Protein AF-A0A7V6ZPG1-F1 (afdb_monomer_lite)

Foldseek 3Di:
DCQQVPHPAPVRVCVVVVHDSVVVQVVVVVVQWHQDGVRRDIDHRD

Secondary structure (DSSP, 8-state):
-HHHHH-SSHHHHHHHHT--HHHHHHHHHHTTEEEETTTTEEEE--

Radius of gyration: 10.17 Å; chains: 1; bounding box: 21×19×25 Å

Sequence (46 aa):
MKLRDYYSSLEDLCENMGINRQKLEDKLAQVGYRYNKDTNQFISVI

pLDDT: mean 87.47, std 8.15, range [57.31, 93.69]

Structure (mmCIF, N/CA/C/O backbone):
data_AF-A0A7V6ZPG1-F1
#
_entry.id   AF-A0A7V6ZPG1-F1
#
loop_
_atom_site.group_PDB
_atom_site.id
_atom_site.type_symbol
_atom_site.label_atom_id
_atom_site.label_alt_id
_atom_site.label_comp_id
_atom_site.label_asym_id
_atom_site.label_entity_id
_atom_site.label_seq_id
_atom_site.pdbx_PDB_ins_code
_atom_site.Cartn_x
_atom_site.Cartn_y
_atom_site.Cartn_z
_atom_site.occupancy
_atom_site.B_iso_or_equiv
_atom_site.auth_seq_id
_atom_site.auth_comp_id
_atom_site.auth_asym_id
_atom_site.auth_atom_id
_atom_site.pdbx_PDB_model_num
ATOM 1 N N . MET A 1 1 ? -0.775 11.985 -6.905 1.00 57.31 1 MET A N 1
ATOM 2 C CA . MET A 1 1 ? 0.452 11.244 -6.556 1.00 57.31 1 MET A CA 1
ATOM 3 C C . MET A 1 1 ? 0.870 11.579 -5.120 1.00 57.31 1 MET A C 1
ATOM 5 O O . MET A 1 1 ? 1.884 12.207 -4.914 1.00 57.31 1 MET A O 1
ATOM 9 N N . LYS A 1 2 ? 0.073 11.241 -4.092 1.00 61.03 2 LYS A N 1
ATOM 10 C CA . LYS A 1 2 ? 0.441 11.610 -2.706 1.00 61.03 2 LYS A CA 1
ATOM 11 C C . LYS A 1 2 ? 1.407 10.617 -2.050 1.00 61.03 2 LYS A C 1
ATOM 13 O O . LYS A 1 2 ? 2.196 11.018 -1.217 1.00 61.03 2 LYS A O 1
ATOM 18 N N . LEU A 1 3 ? 1.359 9.342 -2.441 1.00 70.19 3 LEU A N 1
ATOM 19 C CA . LEU A 1 3 ? 2.186 8.297 -1.834 1.00 70.19 3 LEU A CA 1
ATOM 20 C C . LEU A 1 3 ? 3.676 8.472 -2.163 1.00 70.19 3 LEU A C 1
ATOM 22 O O . LEU A 1 3 ? 4.479 8.610 -1.257 1.00 70.19 3 LEU A O 1
ATOM 26 N N . ARG A 1 4 ? 4.030 8.518 -3.453 1.00 72.38 4 ARG A N 1
ATOM 27 C CA . ARG A 1 4 ? 5.429 8.595 -3.901 1.00 72.38 4 ARG A CA 1
ATOM 28 C C . ARG A 1 4 ? 6.087 9.945 -3.603 1.00 72.38 4 ARG A C 1
ATOM 30 O O . ARG A 1 4 ? 7.266 9.970 -3.286 1.00 72.38 4 ARG A O 1
ATOM 37 N N . ASP A 1 5 ? 5.344 11.041 -3.730 1.00 79.38 5 ASP A N 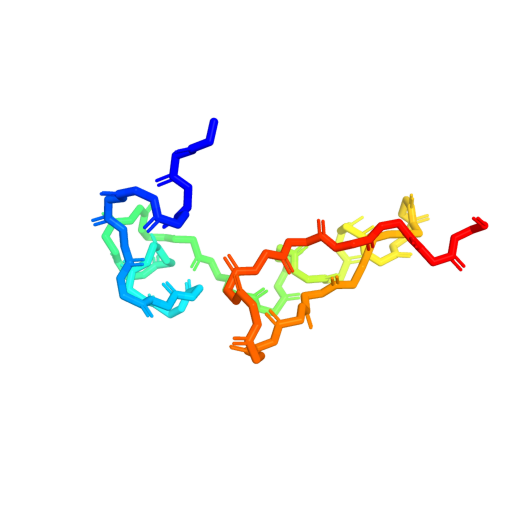1
ATOM 38 C CA . ASP A 1 5 ? 5.909 12.387 -3.588 1.00 79.38 5 ASP A CA 1
ATOM 39 C C . ASP A 1 5 ? 6.093 12.828 -2.127 1.00 79.38 5 ASP A C 1
ATOM 41 O O . ASP A 1 5 ? 6.907 13.708 -1.869 1.00 79.38 5 ASP A O 1
ATOM 45 N N . TYR A 1 6 ? 5.358 12.238 -1.173 1.00 80.56 6 TYR A N 1
ATOM 46 C CA . TYR A 1 6 ? 5.377 12.677 0.232 1.00 80.56 6 TYR A CA 1
ATOM 47 C C . TYR A 1 6 ? 5.823 11.606 1.229 1.00 80.56 6 TYR A C 1
ATOM 49 O O . TYR A 1 6 ? 6.204 11.966 2.338 1.00 80.56 6 TYR A O 1
ATOM 57 N N . TYR A 1 7 ? 5.781 10.321 0.865 1.00 84.69 7 TYR A N 1
ATOM 58 C CA . TYR A 1 7 ? 6.055 9.223 1.790 1.00 84.69 7 TYR A CA 1
ATOM 59 C C . TYR A 1 7 ? 7.108 8.277 1.218 1.00 84.69 7 TYR A C 1
ATOM 61 O O . TYR A 1 7 ? 7.037 7.860 0.061 1.00 84.69 7 TYR A O 1
ATOM 69 N N . SER A 1 8 ? 8.070 7.882 2.053 1.00 84.38 8 SER A N 1
ATOM 70 C CA . SER A 1 8 ? 9.178 7.008 1.628 1.00 84.38 8 SER A CA 1
ATOM 71 C C . SER A 1 8 ? 8.724 5.574 1.335 1.00 84.38 8 SER A C 1
ATOM 73 O O . SER A 1 8 ? 9.401 4.823 0.634 1.00 84.38 8 SER A O 1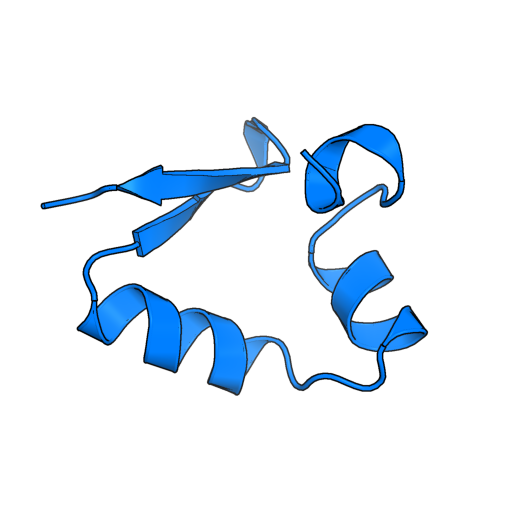
ATOM 75 N N . SER A 1 9 ? 7.576 5.168 1.878 1.00 87.81 9 SER A N 1
ATOM 76 C CA . SER A 1 9 ? 6.978 3.844 1.700 1.00 87.81 9 SER A CA 1
ATOM 77 C C . SER A 1 9 ? 5.502 3.862 2.088 1.00 87.81 9 SER A C 1
ATOM 79 O O . SER A 1 9 ? 5.020 4.795 2.730 1.00 87.81 9 SER A O 1
ATOM 81 N N . LEU A 1 10 ? 4.779 2.792 1.750 1.00 88.56 10 LEU A N 1
ATOM 82 C CA . LEU A 1 10 ? 3.405 2.602 2.221 1.00 88.56 10 LEU A CA 1
ATOM 83 C C . LEU A 1 10 ? 3.304 2.586 3.750 1.00 88.56 10 LEU A C 1
ATOM 85 O O . LEU A 1 10 ? 2.293 3.019 4.291 1.00 88.56 10 LEU A O 1
ATOM 89 N N . GLU A 1 11 ? 4.341 2.099 4.431 1.00 88.81 11 GLU A N 1
ATOM 90 C CA . GLU A 1 11 ? 4.419 2.066 5.897 1.00 88.81 11 GLU A CA 1
ATOM 91 C C . GLU A 1 11 ? 4.416 3.476 6.484 1.00 88.81 11 GLU A C 1
ATOM 93 O O . GLU A 1 11 ? 3.569 3.772 7.316 1.00 88.81 11 GLU A O 1
ATOM 98 N N . ASP A 1 12 ? 5.244 4.365 5.940 1.00 90.31 12 ASP A N 1
ATOM 99 C CA . ASP A 1 12 ? 5.346 5.768 6.350 1.00 90.31 12 ASP A CA 1
ATOM 100 C C . ASP A 1 12 ? 4.006 6.516 6.181 1.00 90.31 12 ASP A C 1
ATOM 102 O O . ASP A 1 12 ? 3.550 7.218 7.083 1.00 90.31 12 ASP A O 1
ATOM 106 N N . LEU A 1 13 ? 3.290 6.272 5.072 1.00 90.38 13 LEU A N 1
ATOM 107 C CA . LEU A 1 13 ? 1.915 6.760 4.890 1.00 90.38 13 LEU A CA 1
ATOM 108 C C . LEU A 1 13 ? 0.963 6.182 5.947 1.00 90.38 13 LEU A C 1
ATOM 110 O O . LEU A 1 13 ? 0.144 6.910 6.509 1.00 90.38 13 LEU A O 1
ATOM 114 N N . CYS A 1 14 ? 1.029 4.871 6.183 1.00 91.19 14 CYS A N 1
ATOM 115 C CA . CYS A 1 14 ? 0.145 4.182 7.117 1.00 91.19 14 CYS A CA 1
ATOM 116 C C . CYS A 1 14 ? 0.344 4.666 8.556 1.00 91.19 14 CYS A C 1
ATOM 118 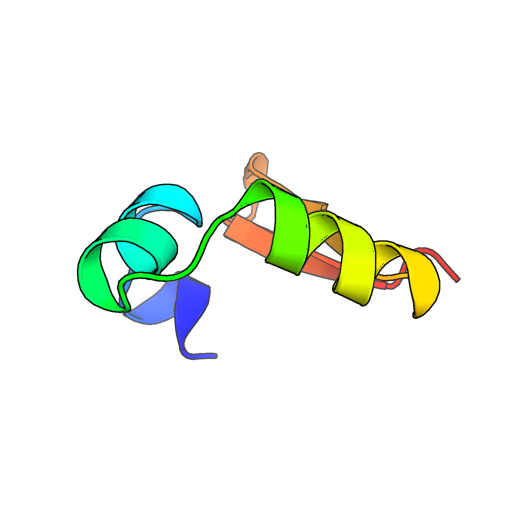O O . CYS A 1 14 ? -0.644 4.915 9.240 1.00 91.19 14 CYS A O 1
ATOM 120 N N . GLU A 1 15 ? 1.584 4.864 8.999 1.00 89.38 15 GLU A N 1
ATOM 121 C CA . GLU A 1 15 ? 1.893 5.405 10.324 1.00 89.38 15 GLU A CA 1
ATOM 122 C C . GLU A 1 15 ? 1.459 6.867 10.450 1.00 89.38 15 GLU A C 1
ATOM 124 O O . GLU A 1 15 ? 0.791 7.229 11.418 1.00 89.38 15 GLU A O 1
ATOM 129 N N . ASN A 1 16 ? 1.742 7.696 9.441 1.00 89.94 16 ASN A N 1
ATOM 130 C CA . ASN A 1 16 ? 1.394 9.115 9.466 1.00 89.94 16 ASN A CA 1
ATOM 131 C C . ASN A 1 16 ? -0.126 9.358 9.445 1.00 89.94 16 ASN A C 1
ATOM 133 O O . ASN A 1 16 ? -0.624 10.256 10.121 1.00 89.94 16 ASN A O 1
ATOM 137 N N . MET A 1 17 ? -0.875 8.545 8.692 1.00 86.88 17 MET A N 1
ATOM 138 C CA . MET A 1 17 ? -2.339 8.623 8.625 1.00 86.88 17 MET A CA 1
ATOM 139 C C . MET A 1 17 ? -3.058 7.755 9.671 1.00 86.88 17 MET A C 1
ATOM 141 O O . MET A 1 17 ? -4.288 7.787 9.733 1.00 86.88 17 MET A O 1
ATOM 145 N N . GLY A 1 18 ? -2.339 6.951 10.461 1.00 90.00 18 GLY A N 1
ATOM 146 C CA . GLY A 1 18 ? -2.937 5.983 11.390 1.00 90.00 18 GLY A CA 1
ATOM 147 C C . GLY A 1 18 ? -3.780 4.901 10.695 1.00 90.00 18 GLY A C 1
ATOM 148 O O . GLY A 1 18 ? -4.769 4.419 11.250 1.00 90.00 18 GLY A O 1
ATOM 149 N N . ILE A 1 19 ? -3.433 4.537 9.458 1.00 89.44 19 ILE A N 1
ATOM 150 C CA . ILE A 1 19 ? -4.139 3.535 8.652 1.00 89.44 19 ILE A CA 1
ATOM 151 C C . ILE A 1 19 ? -3.470 2.173 8.833 1.00 89.44 19 ILE A C 1
ATOM 153 O O . ILE A 1 19 ? -2.255 2.037 8.756 1.00 89.44 19 ILE A O 1
ATOM 157 N N . ASN A 1 20 ? -4.268 1.117 9.002 1.00 92.31 20 ASN A N 1
ATOM 158 C CA . ASN A 1 20 ? -3.732 -0.238 8.997 1.00 92.31 20 ASN A CA 1
ATOM 159 C C . ASN A 1 20 ? -3.395 -0.679 7.561 1.00 92.31 20 ASN A C 1
ATOM 161 O O . ASN A 1 20 ? -4.296 -0.885 6.740 1.00 92.31 20 ASN A O 1
ATOM 165 N N . ARG A 1 21 ? -2.100 -0.859 7.291 1.00 90.75 21 ARG A N 1
ATOM 166 C CA . ARG A 1 21 ? -1.558 -1.304 6.001 1.00 90.75 21 ARG A CA 1
ATOM 167 C C . ARG A 1 21 ? -2.278 -2.531 5.442 1.00 90.75 21 ARG A C 1
ATOM 169 O O . ARG A 1 21 ? -2.734 -2.499 4.304 1.00 90.75 21 ARG A O 1
ATOM 176 N N . GLN A 1 22 ? -2.432 -3.581 6.249 1.00 91.19 22 GLN A N 1
ATOM 177 C CA . GLN A 1 22 ? -3.033 -4.845 5.815 1.00 91.19 22 GLN A CA 1
ATOM 178 C C . GLN A 1 22 ? -4.460 -4.632 5.296 1.00 91.19 22 GLN A C 1
ATOM 180 O O . GLN A 1 22 ? -4.829 -5.146 4.246 1.00 91.19 22 GLN A O 1
ATOM 185 N N . LYS A 1 23 ? -5.254 -3.822 6.008 1.00 92.62 23 LYS A N 1
ATOM 186 C CA . LYS A 1 23 ? -6.641 -3.508 5.635 1.00 92.62 23 LYS A CA 1
ATOM 187 C C . LYS A 1 23 ? -6.728 -2.681 4.350 1.00 92.62 23 LYS A C 1
ATOM 189 O O . LYS A 1 23 ? -7.675 -2.844 3.582 1.00 92.62 23 LYS A O 1
ATOM 194 N N . LEU A 1 24 ? -5.770 -1.778 4.135 1.00 90.94 24 LEU A N 1
ATOM 195 C CA . LEU A 1 24 ? -5.673 -0.979 2.914 1.00 90.94 24 LEU A CA 1
ATOM 196 C C . LEU A 1 24 ? -5.306 -1.856 1.714 1.00 90.94 24 LEU A C 1
ATOM 198 O O . LEU A 1 24 ? -5.975 -1.786 0.686 1.00 90.94 24 LEU A O 1
ATOM 202 N N . GLU A 1 25 ? -4.283 -2.699 1.862 1.00 92.50 25 GLU A N 1
ATOM 203 C CA . GLU A 1 25 ? -3.858 -3.635 0.821 1.00 92.50 25 GLU A CA 1
ATOM 204 C C . GLU A 1 25 ? -4.964 -4.637 0.479 1.00 92.50 25 GLU A C 1
ATOM 206 O O . GLU A 1 25 ? -5.187 -4.894 -0.699 1.00 92.50 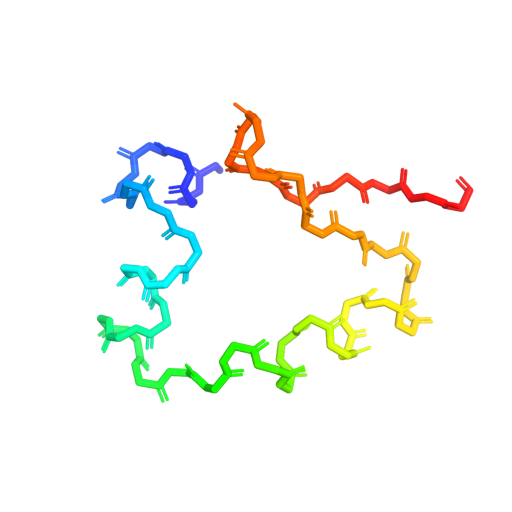25 GLU A O 1
ATOM 211 N N . ASP A 1 26 ? -5.699 -5.146 1.471 1.00 93.56 26 ASP A N 1
ATOM 212 C CA . ASP A 1 26 ? -6.816 -6.070 1.252 1.00 93.56 26 ASP A CA 1
ATOM 213 C C . ASP A 1 26 ? -7.966 -5.412 0.475 1.00 93.56 26 ASP A C 1
ATOM 215 O O . ASP A 1 26 ? -8.386 -5.918 -0.564 1.00 93.56 26 ASP A O 1
ATOM 219 N N . LYS A 1 27 ? -8.409 -4.220 0.901 1.00 93.25 27 LYS A N 1
ATOM 220 C CA . LYS A 1 27 ? -9.445 -3.461 0.183 1.00 93.25 27 LYS A CA 1
ATOM 221 C C . LYS A 1 27 ? -9.046 -3.154 -1.254 1.00 93.25 27 LYS A C 1
ATOM 223 O O . LYS A 1 27 ? -9.862 -3.293 -2.157 1.00 93.25 27 LYS A O 1
ATOM 228 N N . LEU A 1 28 ? -7.811 -2.705 -1.464 1.00 92.12 28 LEU A N 1
ATOM 229 C CA . LEU A 1 28 ? -7.322 -2.365 -2.797 1.00 92.12 28 LEU A CA 1
ATOM 230 C C . LEU A 1 28 ? -7.166 -3.615 -3.662 1.00 92.12 28 LEU A C 1
ATOM 232 O O . LEU A 1 28 ? -7.539 -3.579 -4.830 1.00 92.12 28 LEU A O 1
ATOM 236 N N . ALA A 1 29 ? -6.733 -4.736 -3.087 1.00 93.06 29 ALA A N 1
ATOM 237 C CA . ALA A 1 29 ? -6.648 -6.013 -3.781 1.00 93.06 29 ALA A CA 1
ATOM 238 C C . ALA A 1 29 ? -8.009 -6.544 -4.238 1.00 93.06 29 ALA A C 1
ATOM 240 O O . ALA A 1 29 ? -8.090 -7.113 -5.323 1.00 93.06 29 ALA A O 1
ATOM 241 N N . GLN A 1 30 ? -9.075 -6.325 -3.462 1.00 93.31 30 GLN A N 1
ATOM 242 C CA . GLN A 1 30 ? -10.443 -6.669 -3.875 1.00 93.31 30 GLN A CA 1
ATOM 243 C C . GLN A 1 30 ? -10.901 -5.870 -5.104 1.00 93.31 30 GLN A C 1
ATOM 245 O O . GLN A 1 30 ? -11.677 -6.370 -5.911 1.00 93.31 30 GLN A O 1
ATOM 250 N N . VAL A 1 31 ? -10.386 -4.650 -5.270 1.00 93.69 31 VAL A N 1
ATOM 251 C CA . VAL A 1 31 ? -10.598 -3.799 -6.455 1.00 93.69 31 VAL A CA 1
ATOM 252 C C . VAL A 1 31 ? -9.460 -3.989 -7.478 1.00 93.69 31 VAL A C 1
ATOM 254 O O . VAL A 1 31 ? -9.323 -3.208 -8.410 1.00 93.69 31 VAL A O 1
ATOM 257 N N . GLY A 1 32 ? -8.623 -5.020 -7.300 1.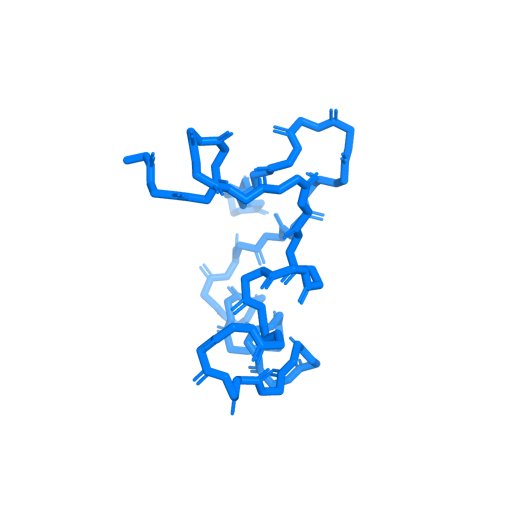00 93.38 32 GLY A N 1
ATOM 258 C CA . GLY A 1 32 ? -7.550 -5.421 -8.210 1.00 93.38 32 GLY A CA 1
ATOM 259 C C . GLY A 1 32 ? -6.359 -4.469 -8.296 1.00 93.38 32 GLY A C 1
ATOM 260 O O . GLY A 1 32 ? -5.700 -4.374 -9.325 1.00 93.38 32 GLY A O 1
ATOM 261 N N . TYR A 1 33 ? -6.036 -3.796 -7.198 1.00 93.38 33 TYR A N 1
ATOM 262 C CA . TYR A 1 33 ? -4.796 -3.047 -7.034 1.00 93.38 33 TYR A CA 1
ATOM 263 C C . TYR A 1 33 ? -3.834 -3.780 -6.099 1.00 93.38 33 TYR A C 1
ATOM 265 O O . TYR A 1 33 ? -4.218 -4.287 -5.045 1.00 93.38 33 TYR A O 1
ATOM 273 N N . ARG A 1 34 ? -2.546 -3.792 -6.445 1.00 92.62 34 ARG A N 1
ATOM 274 C CA . ARG A 1 34 ? -1.474 -4.337 -5.600 1.00 92.62 34 ARG A CA 1
ATOM 275 C C . ARG A 1 34 ? -0.407 -3.289 -5.350 1.00 92.62 34 ARG A C 1
ATOM 277 O O . ARG A 1 34 ? -0.055 -2.526 -6.246 1.00 92.62 34 ARG A O 1
ATOM 284 N N . TYR A 1 35 ? 0.113 -3.255 -4.127 1.00 91.94 35 TYR A N 1
ATOM 285 C CA . TYR A 1 35 ? 1.224 -2.377 -3.796 1.00 91.94 35 TYR A CA 1
ATOM 286 C C . TYR A 1 35 ? 2.530 -2.935 -4.366 1.00 91.94 35 TYR A C 1
ATOM 288 O O . TYR A 1 35 ? 2.933 -4.055 -4.056 1.00 91.94 35 TYR A O 1
ATOM 296 N N . ASN A 1 36 ? 3.201 -2.132 -5.183 1.00 90.69 36 ASN A N 1
ATOM 297 C CA . ASN A 1 36 ? 4.536 -2.385 -5.681 1.00 90.69 36 ASN A CA 1
ATOM 298 C C . ASN A 1 36 ? 5.549 -1.579 -4.853 1.00 90.69 36 ASN A C 1
ATOM 300 O O . ASN A 1 36 ? 5.613 -0.350 -4.947 1.00 90.69 36 ASN A O 1
ATOM 304 N N . LYS A 1 37 ? 6.347 -2.297 -4.056 1.00 88.81 37 LYS A N 1
ATOM 305 C CA . LYS A 1 37 ? 7.409 -1.733 -3.211 1.00 88.81 37 LYS A CA 1
ATOM 306 C C . LYS A 1 37 ? 8.536 -1.093 -4.021 1.00 88.81 37 LYS A C 1
ATOM 308 O O . LYS A 1 37 ? 9.056 -0.073 -3.595 1.00 88.81 37 LYS A O 1
ATOM 313 N N . ASP A 1 38 ? 8.868 -1.657 -5.180 1.00 88.69 38 ASP A N 1
ATOM 314 C CA . ASP A 1 38 ? 9.971 -1.190 -6.032 1.00 88.69 38 ASP A CA 1
ATOM 315 C C . ASP A 1 38 ? 9.732 0.241 -6.529 1.00 88.69 38 ASP A C 1
ATOM 317 O O . ASP A 1 38 ? 10.612 1.095 -6.526 1.00 88.69 38 ASP A O 1
ATOM 321 N N . THR A 1 39 ? 8.477 0.532 -6.866 1.00 88.06 39 THR A N 1
ATOM 322 C CA . THR A 1 39 ? 8.068 1.828 -7.414 1.00 88.06 39 THR A CA 1
ATOM 323 C C . THR A 1 39 ? 7.335 2.704 -6.394 1.00 88.06 39 THR A C 1
ATOM 325 O O . THR A 1 39 ? 6.918 3.818 -6.730 1.00 88.06 39 THR A O 1
ATOM 328 N N . ASN A 1 40 ? 7.155 2.212 -5.162 1.00 89.44 40 ASN A N 1
ATOM 329 C CA . ASN A 1 40 ? 6.346 2.812 -4.101 1.00 89.44 40 ASN A CA 1
ATOM 330 C C . ASN A 1 40 ? 4.960 3.286 -4.597 1.00 89.44 40 ASN A C 1
ATOM 332 O O . ASN A 1 40 ? 4.555 4.435 -4.399 1.00 89.44 40 ASN A O 1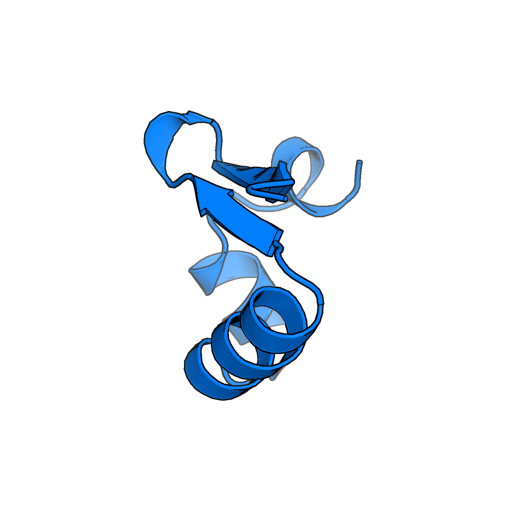
ATOM 336 N N . GLN A 1 41 ? 4.238 2.417 -5.311 1.00 89.00 41 GLN A N 1
ATOM 337 C CA . GLN A 1 41 ? 2.937 2.736 -5.913 1.00 89.00 41 GLN A CA 1
ATOM 338 C C . GLN A 1 41 ? 1.979 1.551 -5.910 1.00 89.00 41 GLN A C 1
ATOM 340 O O . GLN A 1 41 ? 2.393 0.399 -5.938 1.00 89.00 41 GLN A O 1
ATOM 345 N N . PHE A 1 42 ? 0.678 1.837 -5.932 1.00 91.31 42 PHE A N 1
ATOM 346 C CA . PHE A 1 42 ? -0.333 0.829 -6.237 1.00 91.31 42 PHE A CA 1
ATOM 347 C C . PHE A 1 42 ? -0.497 0.706 -7.749 1.00 91.31 42 PHE A C 1
ATOM 349 O O . PHE A 1 42 ? -0.785 1.695 -8.422 1.00 91.31 42 PHE A O 1
ATOM 356 N N . ILE A 1 43 ? -0.322 -0.507 -8.263 1.00 91.56 43 ILE A N 1
ATOM 357 C CA . ILE A 1 43 ? -0.509 -0.846 -9.673 1.00 91.56 43 ILE A CA 1
ATOM 358 C C . ILE A 1 43 ? -1.808 -1.635 -9.845 1.00 91.56 43 ILE A C 1
ATOM 360 O O . ILE A 1 43 ? -2.156 -2.452 -8.990 1.00 91.56 43 ILE A O 1
ATOM 364 N N . SER A 1 44 ? -2.527 -1.368 -10.936 1.00 92.50 44 SER A N 1
ATOM 365 C CA . SER A 1 44 ? -3.663 -2.196 -11.352 1.00 92.50 44 SER A CA 1
ATOM 366 C C . SER A 1 44 ? -3.134 -3.549 -11.810 1.00 92.50 44 SER A C 1
ATOM 368 O O . SER A 1 44 ? -2.207 -3.601 -12.616 1.00 92.50 44 SER A O 1
ATOM 370 N N . VAL A 1 45 ? -3.708 -4.623 -11.283 1.00 88.06 45 VAL A N 1
ATOM 371 C CA . VAL A 1 45 ? -3.405 -6.014 -11.652 1.00 88.06 45 VAL A CA 1
ATOM 372 C C . VAL A 1 45 ? -4.629 -6.735 -12.231 1.00 88.06 45 VAL A C 1
ATOM 374 O O . VAL A 1 45 ? -4.657 -7.963 -12.252 1.00 88.06 45 VAL A O 1
ATOM 377 N N . ILE A 1 46 ? -5.632 -5.968 -12.667 1.00 72.19 46 ILE A N 1
ATOM 378 C CA . ILE A 1 46 ? -6.782 -6.432 -13.461 1.00 72.19 46 ILE A CA 1
ATOM 379 C C . ILE A 1 46 ? -6.443 -6.324 -14.942 1.00 72.19 46 ILE A C 1
ATOM 381 O O . ILE A 1 46 ? -5.878 -5.268 -15.317 1.00 72.19 46 ILE A O 1
#